Protein AF-A0A9W9U8W1-F1 (afdb_monomer_lite)

Foldseek 3Di:
DDDDDDDDDDPDPPPPPPDPPPPPDPPPDVVVVDDVADDPVVLVVVCVVQVQPDDDQPDQDPVNVVVCVVPVCVCVVSCVVPGGDDDPDDDPSGVVNSVVSVVVVVVVD

Radius of gyration: 30.74 Å; chains: 1; bounding box: 38×70×95 Å

Sequence (109 aa):
MADNPTTLTPMAPSVVLGLPHVQGKWPRDPEELAVNAIDSGVFINELASIDLLPKRLKSLTDEDKTSFGQNPENLHWKAHEQGPSPIPEGTYRGTKLALTKAYDLIEQR

Structure (mmCIF, N/CA/C/O backbone):
data_AF-A0A9W9U8W1-F1
#
_entry.id   AF-A0A9W9U8W1-F1
#
loop_
_atom_site.group_PDB
_atom_site.id
_atom_site.type_symbol
_atom_site.label_atom_id
_atom_site.label_alt_id
_atom_site.label_comp_id
_atom_site.label_asym_id
_atom_site.label_entity_id
_atom_site.label_seq_id
_atom_site.pdbx_PDB_ins_code
_atom_site.Cartn_x
_atom_site.Cartn_y
_atom_site.Cartn_z
_atom_site.occupancy
_atom_site.B_iso_or_equiv
_atom_site.auth_seq_id
_atom_site.auth_comp_id
_atom_site.auth_asym_id
_atom_site.auth_atom_id
_atom_site.pdbx_PDB_model_num
ATOM 1 N N . MET A 1 1 ? -1.093 -55.856 -72.160 1.00 36.38 1 MET A N 1
ATOM 2 C CA . MET A 1 1 ? -0.123 -56.538 -71.279 1.00 36.38 1 MET A CA 1
ATOM 3 C C . MET A 1 1 ? 0.632 -55.427 -70.568 1.00 36.38 1 MET A C 1
ATOM 5 O O . MET A 1 1 ? 1.283 -54.663 -71.259 1.00 36.38 1 MET A O 1
ATOM 9 N N . ALA A 1 2 ? 0.182 -55.067 -69.363 1.00 37.91 2 ALA A N 1
ATOM 10 C CA . ALA A 1 2 ? 0.755 -55.497 -68.069 1.00 37.91 2 ALA A CA 1
ATOM 11 C C . ALA A 1 2 ? 1.835 -54.481 -67.631 1.00 37.91 2 ALA A C 1
ATOM 13 O O . ALA A 1 2 ? 2.667 -54.133 -68.455 1.00 37.91 2 ALA A O 1
ATOM 14 N N . ASP A 1 3 ? 1.914 -53.902 -66.433 1.00 38.06 3 ASP A N 1
ATOM 15 C CA . ASP A 1 3 ? 1.116 -53.885 -65.203 1.00 38.06 3 ASP A CA 1
ATOM 16 C C . ASP A 1 3 ? 1.469 -52.573 -64.461 1.00 38.06 3 ASP A C 1
ATOM 18 O O . ASP A 1 3 ? 2.585 -52.068 -64.586 1.00 38.06 3 ASP A O 1
ATOM 22 N N . ASN A 1 4 ? 0.532 -52.014 -63.690 1.00 46.75 4 ASN A N 1
ATOM 23 C CA . ASN A 1 4 ? 0.773 -50.889 -62.772 1.00 46.75 4 ASN A CA 1
ATOM 24 C C . ASN A 1 4 ? 1.595 -51.345 -61.552 1.00 46.75 4 ASN A C 1
ATOM 26 O O . ASN A 1 4 ? 1.166 -52.286 -60.882 1.00 46.75 4 ASN A O 1
ATOM 30 N N . PRO A 1 5 ? 2.636 -50.608 -61.124 1.00 52.88 5 PRO A N 1
ATOM 31 C CA . PRO A 1 5 ? 3.084 -50.665 -59.742 1.00 52.88 5 PRO A CA 1
ATOM 32 C C . PRO A 1 5 ? 2.518 -49.480 -58.950 1.00 52.88 5 PRO A C 1
ATOM 34 O O . PRO A 1 5 ? 3.007 -48.350 -59.009 1.00 52.88 5 PRO A O 1
ATOM 37 N N . THR A 1 6 ? 1.480 -49.777 -58.166 1.00 46.25 6 THR A N 1
ATOM 38 C CA . THR A 1 6 ? 1.024 -48.981 -57.023 1.00 46.25 6 THR A CA 1
ATOM 39 C C . THR A 1 6 ? 2.217 -48.671 -56.123 1.00 46.25 6 THR A C 1
ATOM 41 O O . THR A 1 6 ? 2.687 -49.532 -55.381 1.00 46.25 6 THR A O 1
ATOM 44 N N . THR A 1 7 ? 2.724 -47.441 -56.182 1.00 42.62 7 THR A N 1
ATOM 45 C CA . THR A 1 7 ? 3.729 -46.986 -55.221 1.00 42.62 7 THR A CA 1
ATOM 46 C C . THR A 1 7 ? 2.989 -46.565 -53.960 1.00 42.62 7 THR A C 1
ATOM 48 O O . THR A 1 7 ? 2.314 -45.537 -53.928 1.00 42.62 7 THR A O 1
ATOM 51 N N . LEU A 1 8 ? 3.067 -47.424 -52.945 1.00 43.59 8 LEU A N 1
ATOM 52 C CA . LEU A 1 8 ? 2.554 -47.188 -51.602 1.00 43.59 8 LEU A CA 1
ATOM 53 C C . LEU A 1 8 ? 3.119 -45.869 -51.073 1.00 43.59 8 LEU A C 1
ATOM 55 O O . LEU A 1 8 ? 4.329 -45.714 -50.927 1.00 43.59 8 LEU A O 1
ATOM 59 N N . THR A 1 9 ? 2.233 -44.918 -50.801 1.00 45.44 9 THR A N 1
ATOM 60 C CA . THR A 1 9 ? 2.557 -43.654 -50.147 1.00 45.44 9 THR A CA 1
ATOM 61 C C . THR A 1 9 ? 3.009 -43.949 -48.715 1.00 45.44 9 THR A C 1
ATOM 63 O O . THR A 1 9 ? 2.205 -44.457 -47.930 1.00 45.44 9 THR A O 1
ATOM 66 N N . PRO A 1 10 ? 4.247 -43.624 -48.310 1.00 43.22 10 PRO A N 1
ATOM 67 C CA . PRO A 1 10 ? 4.559 -43.529 -46.897 1.00 43.22 10 PRO A CA 1
ATOM 68 C C . PRO A 1 10 ? 3.887 -42.245 -46.407 1.00 43.22 10 PRO A C 1
ATOM 70 O O . PRO A 1 10 ? 4.294 -41.146 -46.784 1.00 43.22 10 PRO A O 1
ATOM 73 N N . MET A 1 11 ? 2.826 -42.370 -45.608 1.00 39.41 11 MET A N 1
ATOM 74 C CA . MET A 1 11 ? 2.309 -41.237 -44.845 1.00 39.41 11 MET A CA 1
ATOM 75 C C . MET A 1 11 ? 3.399 -40.818 -43.858 1.00 39.41 11 MET A C 1
ATOM 77 O O . MET A 1 11 ? 3.547 -41.411 -42.791 1.00 39.41 11 MET A O 1
ATOM 81 N N . ALA A 1 12 ? 4.208 -39.832 -44.242 1.00 48.59 12 ALA A N 1
ATOM 82 C CA . ALA A 1 12 ? 5.067 -39.146 -43.297 1.00 48.59 12 ALA A CA 1
ATOM 83 C C . ALA A 1 12 ? 4.155 -38.487 -42.249 1.00 48.59 12 ALA A C 1
ATOM 85 O O . ALA A 1 12 ? 3.170 -37.847 -42.633 1.00 48.59 12 ALA A O 1
ATOM 86 N N . PRO A 1 13 ? 4.426 -38.650 -40.942 1.00 44.72 13 PRO A N 1
ATOM 87 C CA . PRO A 1 13 ? 3.674 -37.936 -39.924 1.00 44.72 13 PRO A CA 1
ATOM 88 C C . PRO A 1 13 ? 3.799 -36.443 -40.214 1.00 44.72 13 PRO A C 1
ATOM 90 O O . PRO A 1 13 ? 4.906 -35.952 -40.438 1.00 44.72 13 PRO A O 1
ATOM 93 N N . SER A 1 14 ? 2.666 -35.744 -40.251 1.00 43.84 14 SER A N 1
ATOM 94 C CA . SER A 1 14 ? 2.589 -34.295 -40.407 1.00 43.84 14 SER A CA 1
ATOM 95 C C . SER A 1 14 ? 3.465 -33.616 -39.356 1.00 43.84 14 SER A C 1
ATOM 97 O O . SER A 1 14 ? 3.028 -33.349 -38.238 1.00 43.84 14 SER A O 1
ATOM 99 N N . VAL A 1 15 ? 4.718 -33.336 -39.708 1.00 45.56 15 VAL A N 1
ATOM 100 C CA . VAL A 1 15 ? 5.549 -32.400 -38.970 1.00 45.56 15 VAL A CA 1
ATOM 101 C C . VAL A 1 15 ? 4.926 -31.048 -39.256 1.00 45.56 15 VAL A C 1
ATOM 103 O O . VAL A 1 15 ? 5.068 -30.498 -40.347 1.00 45.56 15 VAL A O 1
ATOM 106 N N . VAL A 1 16 ? 4.173 -30.538 -38.284 1.00 49.50 16 VAL A N 1
ATOM 107 C CA . VAL A 1 16 ? 3.848 -29.118 -38.234 1.00 49.50 16 VAL A CA 1
ATOM 108 C C . VAL A 1 16 ? 5.198 -28.411 -38.257 1.00 49.50 16 VAL A C 1
ATOM 110 O O . VAL A 1 16 ? 5.950 -28.483 -37.286 1.00 49.50 16 VAL A O 1
ATOM 113 N N . LEU A 1 17 ? 5.545 -27.811 -39.399 1.00 44.28 17 LEU A N 1
ATOM 114 C CA . LEU A 1 17 ? 6.668 -26.891 -39.512 1.00 44.28 17 LEU A CA 1
ATOM 115 C C . LEU A 1 17 ? 6.355 -25.743 -38.557 1.00 44.28 17 LEU A C 1
ATOM 117 O O . LEU A 1 17 ? 5.626 -24.812 -38.898 1.00 44.28 17 LEU A O 1
ATOM 121 N N . GLY A 1 18 ? 6.835 -25.871 -37.319 1.00 44.22 18 GLY A N 1
ATOM 122 C CA . GLY A 1 18 ? 6.821 -24.787 -36.361 1.00 44.22 18 GLY A CA 1
ATOM 123 C C . GLY A 1 18 ? 7.447 -23.580 -37.040 1.00 44.22 18 GLY A C 1
ATOM 124 O O . GLY A 1 18 ? 8.486 -23.710 -37.695 1.00 44.22 18 GLY A O 1
ATOM 125 N N . LEU A 1 19 ? 6.790 -22.423 -36.910 1.00 51.03 19 LEU A N 1
ATOM 126 C CA . LEU A 1 19 ? 7.406 -21.131 -37.193 1.00 51.03 19 LEU A CA 1
ATOM 127 C C . LEU A 1 19 ? 8.863 -21.181 -36.719 1.00 51.03 19 LEU A C 1
ATOM 129 O O . LEU A 1 19 ? 9.090 -21.706 -35.620 1.00 51.03 19 LEU A O 1
ATOM 133 N N . PRO A 1 20 ? 9.837 -20.658 -37.489 1.00 49.28 20 PRO A N 1
ATOM 134 C CA . PRO A 1 20 ? 11.201 -20.574 -36.999 1.00 49.28 20 PRO A CA 1
ATOM 135 C C . PRO A 1 20 ? 11.134 -19.917 -35.627 1.00 49.28 20 PRO A C 1
ATOM 137 O O . PRO A 1 20 ? 10.639 -18.798 -35.484 1.00 49.28 20 PRO A O 1
ATOM 140 N N . HIS A 1 21 ? 11.540 -20.675 -34.610 1.00 56.50 21 HIS A N 1
ATOM 141 C CA . HIS A 1 21 ? 11.623 -20.196 -33.249 1.00 56.50 21 HIS A CA 1
ATOM 142 C C . HIS A 1 21 ? 12.775 -19.197 -33.264 1.00 56.50 21 HIS A C 1
ATOM 144 O O . HIS A 1 21 ? 13.929 -19.542 -33.017 1.00 56.50 21 HIS A O 1
ATOM 150 N N . VAL A 1 22 ? 12.477 -17.962 -33.668 1.00 59.12 22 VAL A N 1
ATOM 151 C CA . VAL A 1 22 ? 13.346 -16.827 -33.421 1.00 59.12 22 VAL A CA 1
ATOM 152 C C . VAL A 1 22 ? 13.330 -16.715 -31.908 1.00 59.12 22 VAL A C 1
ATOM 154 O O . VAL A 1 22 ? 12.441 -16.090 -31.333 1.00 59.12 22 VAL A O 1
ATOM 157 N N . GLN A 1 23 ? 14.255 -17.412 -31.245 1.00 58.38 23 GLN A N 1
ATOM 158 C CA . GLN A 1 23 ? 14.607 -17.098 -29.875 1.00 58.38 23 GLN A CA 1
ATOM 159 C C . GLN A 1 23 ? 15.100 -15.660 -29.929 1.00 58.38 23 GLN A C 1
ATOM 161 O O . GLN A 1 23 ? 16.251 -15.392 -30.276 1.00 58.38 23 GLN A O 1
ATOM 166 N N . GLY A 1 24 ? 14.178 -14.725 -29.692 1.00 62.81 24 GLY A N 1
ATOM 167 C CA . GLY A 1 24 ? 14.517 -13.335 -29.485 1.00 62.81 24 GLY A CA 1
ATOM 168 C C . GLY A 1 24 ? 15.625 -13.313 -28.448 1.00 62.81 24 GLY A C 1
ATOM 169 O O . GLY A 1 24 ? 15.535 -13.969 -27.408 1.00 62.81 24 GLY A O 1
ATOM 170 N N . LYS A 1 25 ? 16.723 -12.638 -28.773 1.00 70.38 25 LYS A N 1
ATOM 171 C CA . LYS A 1 25 ? 17.806 -12.438 -27.822 1.00 70.38 25 LYS A CA 1
ATOM 172 C C . LYS A 1 25 ? 17.190 -11.749 -26.607 1.00 70.38 25 LYS A C 1
ATOM 174 O O . LYS 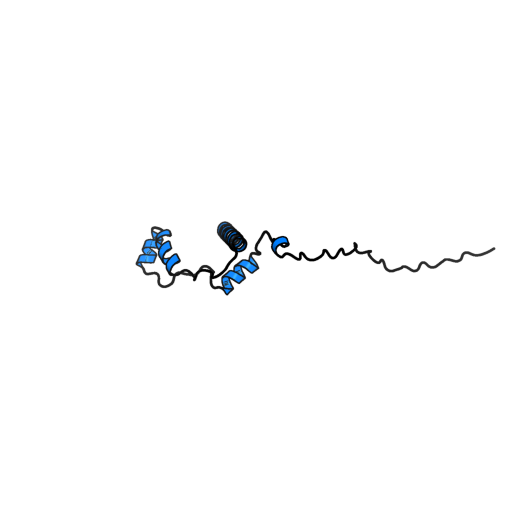A 1 25 ? 16.615 -10.676 -26.766 1.00 70.38 25 LYS A O 1
ATOM 179 N N . TRP A 1 26 ? 17.275 -12.379 -25.436 1.00 70.94 26 TRP A N 1
ATOM 180 C CA . TRP A 1 26 ? 16.806 -11.766 -24.197 1.00 70.94 26 TRP A CA 1
ATOM 181 C C . TRP A 1 26 ? 17.392 -10.353 -24.083 1.00 70.94 26 TRP A C 1
ATOM 183 O O . TRP A 1 26 ? 18.600 -10.201 -24.334 1.00 70.94 26 TRP A O 1
ATOM 193 N N . PRO A 1 27 ? 16.569 -9.338 -23.758 1.00 71.06 27 PRO A N 1
ATOM 194 C CA . PRO A 1 27 ? 17.067 -7.993 -23.524 1.00 71.06 27 PRO A CA 1
ATOM 195 C C . PRO A 1 27 ? 18.207 -8.064 -22.515 1.00 71.06 27 PRO A C 1
ATOM 197 O O . PRO A 1 27 ? 18.104 -8.731 -21.484 1.00 71.06 27 PRO A O 1
ATOM 200 N N . ARG A 1 28 ? 19.344 -7.468 -22.874 1.00 75.88 28 ARG A N 1
ATOM 201 C CA . ARG A 1 28 ? 20.527 -7.459 -22.002 1.00 75.88 28 ARG A CA 1
ATOM 202 C C . ARG A 1 28 ? 20.460 -6.327 -20.990 1.00 75.88 28 ARG A C 1
ATOM 204 O O . ARG A 1 28 ? 21.161 -6.390 -19.985 1.00 75.88 28 ARG A O 1
ATOM 211 N N . ASP A 1 29 ? 19.636 -5.327 -21.279 1.00 72.25 29 ASP A N 1
ATOM 212 C CA . ASP A 1 29 ? 19.321 -4.241 -20.377 1.00 72.25 29 ASP A CA 1
ATOM 213 C C . ASP A 1 29 ? 17.967 -4.529 -19.699 1.00 72.25 29 ASP A C 1
ATOM 215 O O . ASP A 1 29 ? 16.948 -4.649 -20.385 1.00 72.25 29 ASP A O 1
ATOM 219 N N . PRO A 1 30 ? 17.920 -4.685 -18.366 1.00 63.94 30 PRO A N 1
ATOM 220 C CA . PRO A 1 30 ? 16.664 -4.860 -17.644 1.00 63.94 30 PRO A CA 1
ATOM 221 C C . PRO A 1 30 ? 15.714 -3.656 -17.774 1.00 63.94 30 PRO A C 1
ATOM 223 O O . PRO A 1 30 ? 14.507 -3.836 -17.612 1.00 63.94 30 PRO A O 1
ATOM 226 N N . GLU A 1 31 ? 16.199 -2.461 -18.125 1.00 64.12 31 GLU A N 1
ATOM 227 C CA . GLU A 1 31 ? 15.337 -1.302 -18.408 1.00 64.12 31 GLU A CA 1
ATOM 228 C C . GLU A 1 31 ? 14.557 -1.465 -19.727 1.00 64.12 31 GLU A C 1
ATOM 230 O O . GLU A 1 31 ? 13.454 -0.936 -19.872 1.00 64.12 31 GLU A O 1
ATOM 235 N N . GLU A 1 32 ? 15.058 -2.270 -20.673 1.00 64.38 32 GLU A N 1
ATOM 236 C CA . GLU A 1 32 ? 14.343 -2.617 -21.913 1.00 64.38 32 GLU A CA 1
ATOM 237 C C . GLU A 1 32 ? 13.191 -3.609 -21.667 1.00 64.38 32 GLU A C 1
ATOM 239 O O . GLU A 1 32 ? 12.291 -3.739 -22.498 1.00 64.38 32 GLU A O 1
ATOM 244 N N . LEU A 1 33 ? 13.173 -4.282 -20.509 1.00 64.31 33 LEU A N 1
ATOM 245 C CA . LEU A 1 33 ? 12.083 -5.162 -20.070 1.00 64.31 33 LEU A CA 1
ATOM 246 C C . LEU A 1 33 ? 10.926 -4.399 -19.404 1.00 64.31 33 LEU A C 1
ATOM 248 O O . LEU A 1 33 ? 10.086 -5.032 -18.765 1.00 64.31 33 LEU A O 1
ATOM 252 N N . ALA A 1 34 ? 10.874 -3.066 -19.526 1.00 60.69 34 ALA A N 1
ATOM 253 C CA . ALA A 1 34 ? 9.951 -2.175 -18.825 1.00 60.69 34 ALA A CA 1
ATOM 254 C C . ALA A 1 34 ? 8.498 -2.688 -18.778 1.00 60.69 34 ALA A C 1
ATOM 256 O O . ALA A 1 34 ? 7.671 -2.418 -19.649 1.00 60.69 34 ALA A O 1
ATOM 257 N N . VAL A 1 35 ? 8.156 -3.384 -17.691 1.00 64.31 35 VAL A N 1
ATOM 258 C CA . VAL A 1 35 ? 6.783 -3.805 -17.416 1.00 64.31 35 VAL A CA 1
ATOM 259 C C . VAL A 1 35 ? 6.016 -2.563 -16.975 1.00 64.31 35 VAL A C 1
ATOM 261 O O . VAL A 1 35 ? 6.368 -1.932 -15.976 1.00 64.31 35 VAL A O 1
ATOM 264 N N . ASN A 1 36 ? 5.010 -2.158 -17.749 1.00 74.31 36 ASN A N 1
ATOM 265 C CA . ASN A 1 36 ? 4.231 -0.936 -17.499 1.00 74.31 36 ASN A CA 1
ATOM 266 C C . ASN A 1 36 ? 3.181 -1.089 -16.388 1.00 74.31 36 ASN A C 1
ATOM 268 O O . ASN A 1 36 ? 2.492 -0.127 -16.063 1.00 74.31 36 ASN A O 1
ATOM 272 N N . ALA A 1 37 ? 3.051 -2.282 -15.815 1.00 80.00 37 ALA A N 1
ATOM 273 C CA . ALA A 1 37 ? 2.072 -2.590 -14.789 1.00 80.00 37 ALA A CA 1
ATOM 274 C C . ALA A 1 37 ? 2.680 -3.495 -13.717 1.00 80.00 37 ALA A C 1
ATOM 276 O O . ALA A 1 37 ? 3.524 -4.341 -14.006 1.00 80.00 37 ALA A O 1
ATOM 277 N N . ILE A 1 38 ? 2.216 -3.332 -12.482 1.00 88.38 38 ILE A N 1
ATOM 278 C CA . ILE A 1 38 ? 2.507 -4.260 -11.390 1.00 88.38 38 ILE A CA 1
ATOM 279 C C . ILE A 1 38 ? 1.324 -5.223 -11.284 1.00 88.38 38 ILE A C 1
ATOM 281 O O . ILE A 1 38 ? 0.162 -4.795 -11.254 1.00 88.38 38 ILE A O 1
ATOM 285 N N . ASP A 1 39 ? 1.614 -6.521 -11.234 1.00 91.31 39 ASP A N 1
ATOM 286 C CA . ASP A 1 39 ? 0.604 -7.533 -10.939 1.00 91.31 39 ASP A CA 1
ATOM 287 C C . ASP A 1 39 ? -0.004 -7.293 -9.546 1.00 91.31 39 ASP A C 1
ATOM 289 O O . ASP A 1 39 ? 0.714 -7.038 -8.580 1.00 91.31 39 ASP A O 1
ATOM 293 N N . SER A 1 40 ? -1.334 -7.352 -9.430 1.00 92.69 40 SER A N 1
ATOM 294 C CA . SER A 1 40 ? -2.013 -7.065 -8.156 1.00 92.69 40 SER A CA 1
ATOM 295 C C . SER A 1 40 ? -1.667 -8.080 -7.068 1.00 92.69 40 SER A C 1
ATOM 297 O O . SER A 1 40 ? -1.518 -7.695 -5.911 1.00 92.69 40 SER A O 1
ATOM 299 N N . GLY A 1 41 ? -1.549 -9.362 -7.425 1.00 93.69 41 GLY A N 1
ATOM 300 C CA . GLY A 1 41 ? -1.246 -10.429 -6.477 1.00 93.69 41 GLY A CA 1
ATOM 301 C C . GLY A 1 41 ? 0.165 -10.286 -5.922 1.00 93.69 41 GLY A C 1
ATOM 302 O O . GLY A 1 41 ? 0.345 -10.300 -4.705 1.00 93.69 41 GLY A O 1
ATOM 303 N N . VAL A 1 42 ? 1.145 -10.059 -6.801 1.00 94.44 42 VAL A N 1
ATOM 304 C CA . VAL A 1 42 ? 2.536 -9.787 -6.403 1.00 94.44 42 VAL A CA 1
ATOM 305 C C . VAL A 1 42 ? 2.618 -8.526 -5.544 1.00 94.44 42 VAL A C 1
ATOM 307 O O . VAL A 1 42 ? 3.256 -8.551 -4.497 1.00 94.44 42 VAL A O 1
ATOM 310 N N . PHE A 1 43 ? 1.931 -7.449 -5.939 1.00 94.69 43 PHE A N 1
ATOM 311 C CA . PHE A 1 43 ? 1.931 -6.191 -5.192 1.00 94.69 43 PHE A CA 1
ATOM 312 C C . PHE A 1 43 ? 1.402 -6.355 -3.764 1.00 94.69 43 PHE A C 1
ATOM 314 O O . PHE A 1 43 ? 2.057 -5.945 -2.810 1.00 94.69 43 PHE A O 1
ATOM 321 N N . ILE A 1 44 ? 0.235 -6.986 -3.602 1.00 94.75 44 ILE A N 1
ATOM 322 C CA . ILE A 1 44 ? -0.377 -7.201 -2.284 1.00 94.75 44 ILE A CA 1
ATOM 323 C C . ILE A 1 44 ? 0.480 -8.141 -1.435 1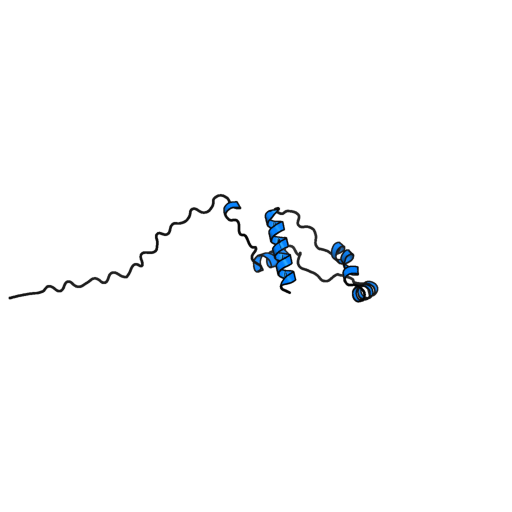.00 94.75 44 ILE A C 1
ATOM 325 O O . ILE A 1 44 ? 0.643 -7.900 -0.240 1.00 94.75 44 ILE A O 1
ATOM 329 N N . ASN A 1 45 ? 1.037 -9.194 -2.038 1.00 96.62 45 ASN A N 1
ATOM 330 C CA . ASN A 1 45 ? 1.900 -10.135 -1.331 1.00 96.62 45 ASN A CA 1
ATOM 331 C C . ASN A 1 45 ? 3.186 -9.465 -0.833 1.00 96.62 45 ASN A C 1
ATOM 333 O O . ASN A 1 45 ? 3.605 -9.722 0.293 1.00 96.62 45 ASN A O 1
ATOM 337 N N . GLU A 1 46 ? 3.775 -8.576 -1.632 1.00 94.69 46 GLU A N 1
ATOM 338 C CA . GLU A 1 46 ? 4.949 -7.814 -1.214 1.00 94.69 46 GLU A CA 1
ATOM 339 C C . GLU A 1 46 ? 4.604 -6.842 -0.084 1.00 94.69 46 GLU A C 1
ATOM 341 O O . GLU A 1 46 ? 5.266 -6.851 0.942 1.00 94.69 46 GLU A O 1
ATOM 346 N N . LEU A 1 47 ? 3.504 -6.084 -0.184 1.00 93.81 47 LEU A N 1
ATOM 347 C CA . LEU A 1 47 ? 3.058 -5.227 0.924 1.00 93.81 47 LEU A CA 1
ATOM 348 C C . LEU A 1 47 ? 2.784 -6.019 2.213 1.00 93.81 47 LEU A C 1
ATOM 350 O O . LEU A 1 47 ? 3.003 -5.504 3.309 1.00 93.81 47 LEU A O 1
ATOM 354 N N . ALA A 1 48 ? 2.303 -7.260 2.097 1.00 92.69 48 ALA A N 1
ATOM 355 C CA . ALA A 1 48 ? 2.099 -8.147 3.236 1.00 92.69 48 ALA A CA 1
ATOM 356 C C . ALA A 1 48 ? 3.426 -8.614 3.852 1.00 92.69 48 ALA A C 1
ATOM 358 O O . ALA A 1 48 ? 3.536 -8.655 5.077 1.00 92.69 48 ALA A O 1
ATOM 359 N N . SER A 1 49 ? 4.424 -8.946 3.025 1.00 93.50 49 SER A N 1
ATOM 360 C CA . SER A 1 49 ? 5.730 -9.438 3.484 1.00 93.50 49 SER A CA 1
ATOM 361 C C . SER A 1 49 ? 6.489 -8.386 4.302 1.00 93.50 49 SER A C 1
ATOM 363 O O . SER A 1 49 ? 7.172 -8.737 5.264 1.00 93.50 49 SER A O 1
ATOM 365 N N . ILE A 1 50 ? 6.297 -7.104 3.974 1.00 90.44 50 ILE A N 1
ATOM 366 C CA . ILE A 1 50 ? 6.884 -5.951 4.677 1.00 90.44 50 ILE A CA 1
ATOM 367 C C . ILE A 1 50 ? 5.911 -5.245 5.631 1.00 90.44 50 ILE A C 1
ATOM 369 O O . ILE A 1 50 ? 6.188 -4.142 6.098 1.00 90.44 50 ILE A O 1
ATOM 373 N N . ASP A 1 51 ? 4.781 -5.881 5.951 1.00 88.69 51 ASP A N 1
ATOM 374 C CA . ASP A 1 51 ? 3.853 -5.445 7.001 1.00 88.69 51 ASP A CA 1
ATOM 375 C C . ASP A 1 51 ? 3.246 -4.031 6.783 1.00 88.69 51 ASP A C 1
ATOM 377 O O . ASP A 1 51 ? 2.901 -3.317 7.735 1.00 88.69 51 ASP A O 1
ATOM 381 N N . LEU A 1 52 ? 3.084 -3.648 5.505 1.00 91.12 52 LEU A N 1
ATOM 382 C CA . LEU A 1 52 ? 2.551 -2.362 5.019 1.00 91.12 52 LEU A CA 1
ATOM 383 C C . LEU A 1 52 ? 1.048 -2.370 4.708 1.00 91.12 52 LEU A C 1
ATOM 385 O O . LEU A 1 52 ? 0.492 -1.340 4.321 1.00 91.12 52 LEU A O 1
ATOM 389 N N . LEU A 1 53 ? 0.370 -3.510 4.839 1.00 89.69 53 LEU A N 1
ATOM 390 C CA . LEU A 1 53 ? -1.076 -3.558 4.625 1.00 89.69 53 LEU A CA 1
ATOM 391 C C . LEU A 1 53 ? -1.827 -2.707 5.666 1.00 89.69 53 LEU A C 1
ATOM 393 O O . LEU A 1 53 ? -1.371 -2.600 6.808 1.00 89.69 53 LEU A O 1
ATOM 397 N N . PRO A 1 54 ? -2.999 -2.135 5.320 1.00 85.62 54 PRO A N 1
ATOM 398 C CA . PRO A 1 54 ? -3.806 -1.375 6.267 1.00 85.62 54 PRO A CA 1
ATOM 399 C C . PRO A 1 54 ? -4.130 -2.186 7.525 1.00 85.62 54 PRO A C 1
ATOM 401 O O . PRO A 1 54 ? -4.644 -3.305 7.455 1.00 85.62 54 PRO A O 1
ATOM 404 N N . LYS A 1 55 ? -3.868 -1.595 8.691 1.00 84.50 55 LYS A N 1
ATOM 405 C CA . LYS A 1 55 ? -4.140 -2.197 10.000 1.00 84.50 55 LYS A CA 1
ATOM 406 C C . LYS A 1 55 ? -5.168 -1.392 10.766 1.00 84.50 55 LYS A C 1
ATOM 408 O O . LYS A 1 55 ? -5.385 -0.209 10.522 1.00 84.50 55 LYS A O 1
ATOM 413 N N . ARG A 1 56 ? -5.782 -2.047 11.749 1.00 84.00 56 ARG A N 1
ATOM 414 C CA . ARG A 1 56 ? -6.607 -1.355 12.737 1.00 84.00 56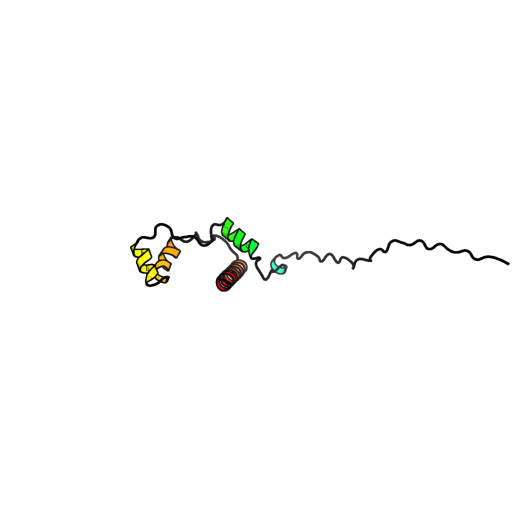 ARG A CA 1
ATOM 415 C C . ARG A 1 56 ? -5.713 -0.514 13.644 1.00 84.00 56 ARG A C 1
ATOM 417 O O . ARG A 1 56 ? -4.693 -1.010 14.122 1.00 84.00 56 ARG A O 1
ATOM 424 N N . LEU A 1 57 ? -6.143 0.717 13.911 1.00 84.88 57 LEU A N 1
ATOM 425 C CA . LEU A 1 57 ? -5.528 1.561 14.930 1.00 84.88 57 LEU A CA 1
ATOM 426 C C . LEU A 1 57 ? -5.613 0.854 16.284 1.00 84.88 57 LEU A C 1
ATOM 428 O O . LEU A 1 57 ? -6.660 0.324 16.669 1.00 84.88 57 LEU A O 1
ATOM 432 N N . LYS A 1 58 ? -4.487 0.820 16.988 1.00 83.38 58 LYS A N 1
ATOM 433 C CA . LYS A 1 58 ? -4.383 0.267 18.333 1.00 83.38 58 LYS A CA 1
ATOM 434 C C . LYS A 1 58 ? -4.830 1.327 19.337 1.00 83.38 58 LYS A C 1
ATOM 436 O O . LYS A 1 58 ? -4.550 2.513 19.172 1.00 83.38 58 LYS A O 1
ATOM 441 N N . SER A 1 59 ? -5.484 0.869 20.402 1.00 79.50 59 SER A N 1
ATOM 442 C CA . SER A 1 59 ? -5.737 1.669 21.608 1.00 79.50 59 SER A CA 1
ATOM 443 C C . SER A 1 59 ? -6.493 2.987 21.369 1.00 79.50 59 SER A C 1
ATOM 445 O O . SER A 1 59 ? -6.106 4.020 21.908 1.00 79.50 59 SER A O 1
ATOM 447 N N . LEU A 1 60 ? -7.576 2.959 20.581 1.00 86.12 60 LEU A N 1
ATOM 448 C CA . LEU A 1 60 ? -8.477 4.111 20.448 1.00 86.12 60 LEU A CA 1
ATOM 449 C C . LEU A 1 60 ? -9.211 4.373 21.768 1.00 86.12 60 LEU A C 1
ATOM 451 O O . LEU A 1 60 ? -9.901 3.484 22.283 1.00 86.12 60 LEU A O 1
ATOM 455 N N . THR A 1 61 ? -9.089 5.593 22.288 1.00 89.44 61 THR A N 1
ATOM 456 C CA . THR A 1 61 ? -9.839 6.037 23.469 1.00 89.44 61 THR A CA 1
ATOM 457 C C . THR A 1 61 ? -11.316 6.249 23.119 1.00 89.44 61 THR A C 1
ATOM 459 O O . THR A 1 61 ? -11.704 6.298 21.949 1.00 89.44 61 THR A O 1
ATOM 462 N N . ASP A 1 62 ? -12.181 6.379 24.123 1.00 91.81 62 ASP A N 1
ATOM 463 C CA . ASP A 1 62 ? -13.593 6.698 23.866 1.00 91.81 62 ASP A CA 1
ATOM 464 C C . ASP A 1 62 ? -13.770 8.114 23.289 1.00 91.81 62 ASP A C 1
ATOM 466 O O . ASP A 1 62 ? -14.682 8.361 22.496 1.00 91.81 62 ASP A O 1
ATOM 470 N N . GLU A 1 63 ? -12.837 9.017 23.591 1.00 89.75 63 GLU A N 1
ATOM 471 C CA . GLU A 1 63 ? -12.740 10.336 22.965 1.00 89.75 63 GLU A CA 1
ATOM 472 C C . GLU A 1 63 ? -12.357 10.240 21.480 1.00 89.75 63 GLU A C 1
ATOM 474 O O . GLU A 1 63 ? -12.965 10.917 20.650 1.00 89.75 63 GLU A O 1
ATOM 479 N N . ASP A 1 64 ? -11.437 9.339 21.112 1.00 89.38 64 ASP A N 1
ATOM 480 C CA . ASP A 1 64 ? -11.068 9.096 19.710 1.00 89.38 64 ASP A CA 1
ATOM 481 C C . ASP A 1 64 ? -12.259 8.586 18.895 1.00 89.38 64 ASP A C 1
ATOM 483 O O . ASP A 1 64 ? -12.506 9.048 17.781 1.00 89.38 64 ASP A O 1
ATOM 487 N N . LYS A 1 65 ? -13.032 7.649 19.458 1.00 88.56 65 LYS A N 1
ATOM 488 C CA . LYS A 1 65 ? -14.240 7.110 18.810 1.00 88.56 65 LYS A CA 1
ATOM 489 C C . LYS A 1 65 ? -15.307 8.189 18.633 1.00 88.56 65 LYS A C 1
ATOM 491 O O . LYS A 1 65 ? -15.953 8.244 17.588 1.00 88.56 65 LYS A O 1
ATOM 496 N N . THR A 1 66 ? -15.474 9.048 19.639 1.00 90.75 66 THR A N 1
ATOM 497 C CA . THR A 1 66 ? -16.415 10.176 19.588 1.00 90.75 66 THR A CA 1
ATOM 498 C C . THR A 1 66 ? -15.993 11.185 18.520 1.00 90.75 66 THR A C 1
ATOM 500 O O . THR A 1 66 ? -16.809 11.583 17.690 1.00 90.75 66 THR A O 1
ATOM 503 N N . SER A 1 67 ? -14.705 11.532 18.481 1.00 87.06 67 SER A N 1
ATOM 504 C CA . SER A 1 67 ? -14.128 12.460 17.503 1.00 87.06 67 SER A CA 1
ATOM 505 C C . SER A 1 67 ? -14.216 11.920 16.076 1.00 87.06 67 SER A C 1
ATOM 507 O O . SER A 1 67 ? -14.530 12.676 15.157 1.00 87.06 67 SER A O 1
ATOM 509 N N . PHE A 1 68 ? -13.998 10.616 15.884 1.00 87.81 68 PHE A N 1
ATOM 510 C CA . PHE A 1 68 ? -14.158 9.944 14.592 1.00 87.81 68 PHE A CA 1
ATOM 511 C C . PHE A 1 68 ? -15.603 9.987 14.086 1.00 87.81 68 PHE A C 1
ATOM 513 O O . PHE A 1 68 ? -15.833 10.222 12.903 1.00 87.81 68 PHE A O 1
ATOM 520 N N . GLY A 1 69 ? -16.583 9.806 14.980 1.00 88.25 69 GLY A N 1
ATOM 521 C CA . GLY A 1 69 ? -18.003 9.905 14.632 1.00 88.25 69 GLY A CA 1
ATOM 522 C C . GLY A 1 69 ? -18.431 11.302 14.169 1.00 88.25 69 GLY A C 1
ATOM 523 O O . GLY A 1 69 ? -19.406 11.422 13.432 1.00 88.25 69 GLY A O 1
ATOM 524 N N . GLN A 1 70 ? -17.708 12.350 14.576 1.00 91.94 70 GLN A N 1
ATOM 525 C CA . GLN A 1 70 ? -17.952 13.732 14.150 1.00 91.94 70 GLN A CA 1
ATOM 526 C C . GLN A 1 70 ? -17.231 14.074 12.844 1.00 91.94 70 GLN A C 1
ATOM 528 O O . GLN A 1 70 ? -17.818 14.696 11.961 1.00 91.94 70 GLN A O 1
ATOM 533 N N . ASN A 1 71 ? -15.960 13.683 12.730 1.00 88.06 71 ASN A N 1
ATOM 534 C CA . ASN A 1 71 ? -15.162 13.839 11.523 1.00 88.06 71 ASN A CA 1
ATOM 535 C C . ASN A 1 71 ? -14.103 12.720 11.445 1.00 88.06 71 ASN A C 1
ATOM 537 O O . ASN A 1 71 ? -13.184 12.697 12.270 1.00 88.06 71 ASN A O 1
ATOM 541 N N . PRO A 1 72 ? -14.181 11.820 10.450 1.00 84.62 72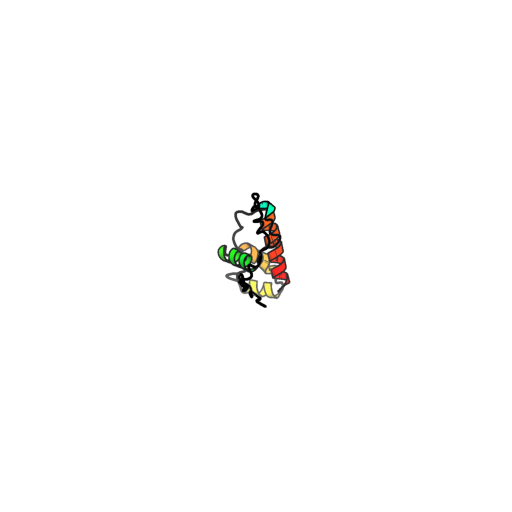 PRO A N 1
ATOM 542 C CA . PRO A 1 72 ? -13.212 10.741 10.267 1.00 84.62 72 PRO A CA 1
ATOM 543 C C . PRO A 1 72 ? -11.755 11.210 10.129 1.00 84.62 72 PRO A C 1
ATOM 545 O O . PRO A 1 72 ? -10.845 10.529 10.606 1.00 84.62 72 PRO A O 1
ATOM 548 N N . GLU A 1 73 ? -11.536 12.400 9.561 1.00 88.62 73 GLU A N 1
ATOM 549 C CA . GLU A 1 73 ? -10.208 13.002 9.366 1.00 88.62 73 GLU A CA 1
ATOM 550 C C . GLU A 1 73 ? -9.486 13.280 10.695 1.00 88.62 73 GLU A C 1
ATOM 552 O O . GLU A 1 73 ? -8.259 13.365 10.739 1.00 88.62 73 GLU A O 1
ATOM 557 N N . ASN A 1 74 ? -10.222 13.364 11.810 1.00 87.62 74 ASN A N 1
ATOM 558 C CA . ASN A 1 74 ? -9.652 13.606 13.138 1.00 87.62 74 ASN A CA 1
ATOM 559 C C . ASN A 1 74 ? -8.660 12.510 13.567 1.00 87.62 74 ASN A C 1
ATOM 561 O O . ASN A 1 74 ? -7.812 12.750 14.426 1.00 87.62 74 ASN A O 1
ATOM 565 N N . LEU A 1 75 ? -8.736 11.312 12.975 1.00 88.31 75 LEU A N 1
ATOM 566 C CA . LEU A 1 75 ? -7.804 10.220 13.264 1.00 88.31 75 LEU A CA 1
ATOM 567 C C . LEU A 1 75 ? -6.585 10.174 12.330 1.00 88.31 75 LEU A C 1
ATOM 569 O O . LEU A 1 75 ? -5.721 9.322 12.536 1.00 88.31 75 LEU A O 1
ATOM 573 N N . HIS A 1 76 ? -6.456 11.076 11.349 1.00 87.62 76 HIS A N 1
ATOM 574 C CA . HIS A 1 76 ? -5.346 11.052 10.384 1.00 87.62 76 HIS A CA 1
ATOM 575 C C . HIS A 1 76 ? -3.973 11.141 11.042 1.00 87.62 76 HIS A C 1
ATOM 577 O O . HIS A 1 76 ? -3.076 10.367 10.711 1.00 87.62 76 HIS A O 1
ATOM 583 N N . TRP A 1 77 ? -3.824 12.018 12.035 1.00 85.25 77 TRP A N 1
ATOM 584 C CA . TRP A 1 77 ? -2.578 12.122 12.791 1.00 85.25 77 TRP A CA 1
ATOM 585 C C . TRP A 1 77 ? -2.231 10.810 13.513 1.00 85.25 77 TRP A C 1
ATOM 587 O O . TRP A 1 77 ? -1.101 10.337 13.429 1.00 85.25 77 TRP A O 1
ATOM 597 N N . LYS A 1 78 ? -3.216 10.154 14.141 1.00 86.44 78 LYS A N 1
ATOM 598 C CA . LYS A 1 78 ? -3.003 8.865 14.820 1.00 86.44 78 LYS A CA 1
ATOM 599 C C . LYS A 1 78 ? -2.680 7.739 13.844 1.00 86.44 78 LYS A C 1
ATOM 601 O O . LYS A 1 78 ? -1.870 6.873 14.160 1.00 86.44 78 LYS A O 1
ATOM 606 N N . ALA A 1 79 ? -3.298 7.747 12.664 1.00 85.88 79 ALA A N 1
ATOM 607 C CA . ALA A 1 79 ? -2.982 6.802 11.601 1.00 85.88 79 ALA A CA 1
ATOM 608 C C . ALA A 1 79 ? -1.556 6.988 11.073 1.00 85.88 79 ALA A C 1
ATOM 610 O O . ALA A 1 79 ? -0.890 5.999 10.784 1.00 85.88 79 ALA A O 1
ATOM 611 N N . HIS A 1 80 ? -1.072 8.229 11.014 1.00 85.12 80 HIS A N 1
ATOM 612 C CA . HIS A 1 80 ? 0.314 8.526 10.676 1.00 85.12 80 HIS A CA 1
ATOM 613 C C . HIS A 1 80 ? 1.286 8.063 11.778 1.00 85.12 80 HIS A C 1
ATOM 615 O O . HIS A 1 80 ? 2.259 7.378 11.478 1.00 85.12 80 HIS A O 1
ATOM 621 N N . GLU A 1 81 ? 1.015 8.367 13.053 1.00 87.12 81 GLU A N 1
ATOM 622 C CA . GLU A 1 81 ? 1.868 7.953 14.184 1.00 87.12 81 GLU A CA 1
ATOM 623 C C . GLU A 1 81 ? 1.950 6.432 14.366 1.00 87.12 81 GLU A C 1
ATOM 625 O O . GLU A 1 81 ? 3.006 5.899 14.697 1.00 87.12 81 GLU A O 1
ATOM 630 N N . GLN A 1 82 ? 0.832 5.729 14.171 1.00 86.38 82 GLN A N 1
ATOM 631 C CA . GLN A 1 82 ? 0.761 4.268 14.278 1.00 86.38 82 GLN A CA 1
ATOM 632 C C . GLN A 1 82 ? 1.022 3.557 12.945 1.00 86.38 82 GLN A C 1
ATOM 634 O O . GLN A 1 82 ? 0.871 2.332 12.856 1.00 86.38 82 GLN A O 1
ATOM 639 N N . GLY A 1 83 ? 1.363 4.325 11.910 1.00 81.94 83 GLY A N 1
ATOM 640 C CA . GLY A 1 83 ? 1.639 3.831 10.576 1.00 81.94 83 GLY A CA 1
ATOM 641 C C . GLY A 1 83 ? 2.867 2.920 10.543 1.00 81.94 83 GLY A C 1
ATOM 642 O O . GLY A 1 83 ? 3.683 2.905 11.470 1.00 81.94 83 GLY A O 1
ATOM 643 N N . PRO A 1 84 ? 3.004 2.115 9.484 1.00 85.31 84 PRO A N 1
ATOM 644 C CA . PRO A 1 84 ? 4.176 1.276 9.324 1.00 85.31 84 PRO A CA 1
ATOM 645 C C . PRO A 1 84 ? 5.426 2.118 9.030 1.00 85.31 84 PRO A C 1
ATOM 647 O O . PRO A 1 84 ? 5.343 3.270 8.598 1.00 85.31 84 PRO A O 1
ATOM 650 N N . SER A 1 85 ? 6.604 1.537 9.263 1.00 86.81 85 SER A N 1
ATOM 651 C CA . SER A 1 85 ? 7.870 2.215 8.984 1.00 86.81 85 SER A CA 1
ATOM 652 C C . SER A 1 85 ? 8.038 2.513 7.486 1.00 86.81 85 SER A C 1
ATOM 654 O O . SER A 1 85 ? 7.568 1.735 6.653 1.00 86.81 85 SER A O 1
ATOM 656 N N . PRO A 1 86 ? 8.731 3.609 7.122 1.00 87.25 86 PRO A N 1
ATOM 657 C CA . PRO A 1 86 ? 9.027 3.912 5.727 1.00 87.25 86 PRO A CA 1
ATOM 658 C C . PRO A 1 86 ? 9.826 2.794 5.051 1.00 87.25 86 PRO A C 1
ATOM 660 O O . PRO A 1 86 ? 10.685 2.169 5.675 1.00 87.25 86 PRO A O 1
ATOM 663 N N . ILE A 1 87 ? 9.587 2.590 3.754 1.00 91.69 87 ILE A N 1
ATOM 664 C CA . ILE A 1 87 ? 10.383 1.669 2.937 1.00 91.69 87 ILE A CA 1
ATOM 665 C C . ILE A 1 87 ? 11.800 2.257 2.792 1.00 91.69 87 ILE A C 1
ATOM 667 O O . ILE A 1 87 ? 11.923 3.407 2.364 1.00 91.69 87 ILE A O 1
ATOM 671 N N . PRO A 1 88 ? 12.864 1.509 3.145 1.00 89.62 88 PRO A N 1
ATOM 672 C CA . PRO A 1 88 ? 14.223 2.050 3.221 1.00 89.62 88 PRO A CA 1
ATOM 673 C C . PRO A 1 88 ? 14.848 2.327 1.850 1.00 89.62 88 PRO A C 1
ATOM 675 O O . PRO A 1 88 ? 15.684 3.219 1.725 1.00 89.62 88 PRO A O 1
ATOM 678 N N . GLU A 1 89 ? 14.450 1.573 0.825 1.00 93.19 89 GLU A N 1
ATOM 679 C CA . GLU A 1 89 ? 15.003 1.668 -0.521 1.00 93.19 89 GLU A CA 1
ATOM 680 C C . GLU A 1 89 ? 13.924 1.504 -1.592 1.00 93.19 89 GLU A C 1
ATOM 682 O O . GLU A 1 89 ? 12.906 0.843 -1.401 1.00 93.19 89 GLU A O 1
ATOM 687 N N . GLY A 1 90 ? 14.146 2.127 -2.744 1.00 90.88 90 GLY A N 1
ATOM 688 C CA . GLY A 1 90 ? 13.230 2.048 -3.870 1.00 90.88 90 GLY A CA 1
ATOM 689 C C . GLY A 1 90 ? 13.736 2.848 -5.058 1.00 90.88 90 GLY A C 1
ATOM 690 O O . GLY A 1 90 ? 14.583 3.733 -4.930 1.00 90.88 90 GLY A O 1
ATOM 691 N N . THR A 1 91 ? 13.209 2.540 -6.238 1.00 91.31 91 THR A N 1
ATOM 692 C CA . THR A 1 91 ? 13.493 3.302 -7.457 1.00 91.31 91 THR A CA 1
ATOM 693 C C . THR A 1 91 ? 12.368 4.290 -7.725 1.00 91.31 91 THR A C 1
ATOM 695 O O . THR A 1 91 ? 11.206 4.011 -7.435 1.00 91.31 91 THR A O 1
ATOM 698 N N . TYR A 1 92 ? 12.679 5.430 -8.348 1.00 89.12 92 TYR A N 1
ATOM 699 C CA . TYR A 1 92 ? 11.661 6.417 -8.731 1.00 89.12 92 TYR A CA 1
ATOM 700 C C . TYR A 1 92 ? 10.520 5.784 -9.546 1.00 89.12 92 TYR A C 1
ATOM 702 O O . TYR A 1 92 ? 9.340 5.998 -9.263 1.00 89.12 92 TYR A O 1
ATOM 710 N N . ARG A 1 93 ? 10.874 4.954 -10.537 1.00 88.19 93 ARG A N 1
ATOM 711 C CA . ARG A 1 93 ? 9.912 4.238 -11.383 1.00 88.19 93 ARG A CA 1
ATOM 712 C C . ARG A 1 93 ? 9.075 3.248 -10.571 1.00 88.19 93 ARG A C 1
ATOM 714 O O . ARG A 1 93 ? 7.857 3.234 -10.730 1.00 88.19 93 ARG A O 1
ATOM 721 N N . GLY A 1 94 ? 9.708 2.456 -9.703 1.00 90.69 94 GLY A N 1
ATOM 722 C CA . GLY A 1 94 ? 9.026 1.491 -8.839 1.00 90.69 94 GLY A CA 1
ATOM 723 C C . GLY A 1 94 ? 8.020 2.166 -7.913 1.00 90.69 94 GLY A C 1
ATOM 724 O O . GLY A 1 94 ? 6.859 1.770 -7.887 1.00 90.69 94 GLY A O 1
ATOM 725 N N . THR A 1 95 ? 8.422 3.252 -7.248 1.00 92.88 95 THR A N 1
ATOM 726 C CA . THR A 1 95 ? 7.541 4.037 -6.372 1.00 92.88 95 THR A CA 1
ATOM 727 C C . THR A 1 95 ? 6.370 4.637 -7.141 1.00 92.88 95 THR A C 1
ATOM 729 O O . THR A 1 95 ? 5.232 4.541 -6.689 1.00 92.88 95 THR A O 1
ATOM 732 N N . LYS A 1 96 ? 6.612 5.212 -8.327 1.00 92.25 96 LYS A N 1
ATOM 733 C CA . LYS A 1 96 ? 5.538 5.759 -9.168 1.00 92.25 96 LYS A CA 1
ATOM 734 C C . LYS A 1 96 ? 4.503 4.686 -9.516 1.00 92.25 96 LYS A C 1
ATOM 736 O O . LYS A 1 96 ? 3.313 4.921 -9.345 1.00 92.25 96 LYS A O 1
ATOM 741 N N . LEU A 1 97 ? 4.954 3.512 -9.962 1.00 92.88 97 LEU A N 1
ATOM 742 C CA . LEU A 1 97 ? 4.065 2.401 -10.305 1.00 92.88 97 LEU A CA 1
ATOM 743 C C . LEU A 1 97 ? 3.326 1.848 -9.078 1.00 92.88 97 LEU A C 1
ATOM 745 O O . LEU A 1 97 ? 2.136 1.563 -9.174 1.00 92.88 97 LEU A O 1
ATOM 749 N N . ALA A 1 98 ? 4.002 1.728 -7.933 1.00 93.62 98 ALA A N 1
ATOM 750 C CA . ALA A 1 98 ? 3.406 1.270 -6.679 1.00 93.62 98 ALA A CA 1
ATOM 751 C C . ALA A 1 98 ? 2.306 2.219 -6.186 1.00 93.62 98 ALA A C 1
ATOM 753 O O . ALA A 1 98 ? 1.230 1.763 -5.807 1.00 93.62 98 ALA A O 1
ATOM 754 N N . LEU A 1 99 ? 2.545 3.534 -6.240 1.00 94.25 99 LEU A N 1
ATOM 755 C CA . LEU A 1 99 ? 1.545 4.538 -5.878 1.00 94.25 99 LEU A CA 1
ATOM 756 C C . LEU A 1 99 ? 0.346 4.490 -6.826 1.00 94.25 99 LEU A C 1
ATOM 758 O O . LEU A 1 99 ? -0.778 4.395 -6.347 1.00 94.25 99 LEU A O 1
ATOM 762 N N . THR A 1 100 ? 0.566 4.480 -8.146 1.00 93.31 100 THR A N 1
ATOM 763 C CA . THR A 1 100 ? -0.529 4.334 -9.121 1.00 93.31 100 THR A CA 1
ATOM 764 C C . THR A 1 100 ? -1.346 3.075 -8.841 1.00 93.31 100 THR A C 1
ATOM 766 O O . THR A 1 100 ? -2.564 3.149 -8.721 1.00 93.31 100 THR A O 1
ATOM 769 N N . 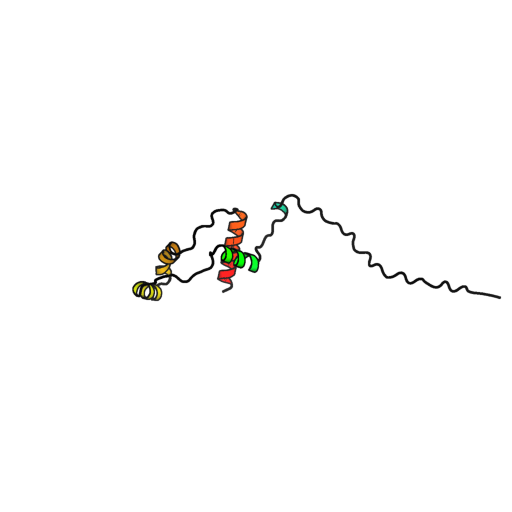LYS A 1 101 ? -0.678 1.936 -8.624 1.00 94.12 101 LYS A N 1
ATOM 770 C CA . LYS A 1 101 ? -1.347 0.670 -8.323 1.00 94.12 101 LYS A CA 1
ATOM 771 C C . LYS A 1 101 ? -2.170 0.725 -7.036 1.00 94.12 101 LYS A C 1
ATOM 773 O O . LYS A 1 101 ? -3.268 0.179 -6.997 1.00 94.12 101 LYS A O 1
ATOM 778 N N . ALA A 1 102 ? -1.641 1.347 -5.984 1.00 93.62 102 ALA A N 1
ATOM 779 C CA . ALA A 1 102 ? -2.350 1.502 -4.720 1.00 93.62 102 ALA A CA 1
ATOM 780 C C . ALA A 1 102 ? -3.609 2.365 -4.882 1.00 93.62 102 ALA A C 1
ATOM 782 O O . ALA A 1 102 ? -4.664 1.972 -4.394 1.00 93.62 102 ALA A O 1
ATOM 783 N N . TYR A 1 103 ? -3.512 3.487 -5.603 1.00 93.56 103 TYR A N 1
ATOM 784 C CA . TYR A 1 103 ? -4.666 4.336 -5.913 1.00 93.56 103 TYR A CA 1
ATOM 785 C C . TYR A 1 103 ? -5.731 3.573 -6.706 1.00 93.56 103 TYR A C 1
ATOM 787 O O . TYR A 1 103 ? -6.880 3.537 -6.271 1.00 93.56 103 TYR A O 1
ATOM 795 N N . ASP A 1 104 ? -5.346 2.872 -7.777 1.00 92.88 1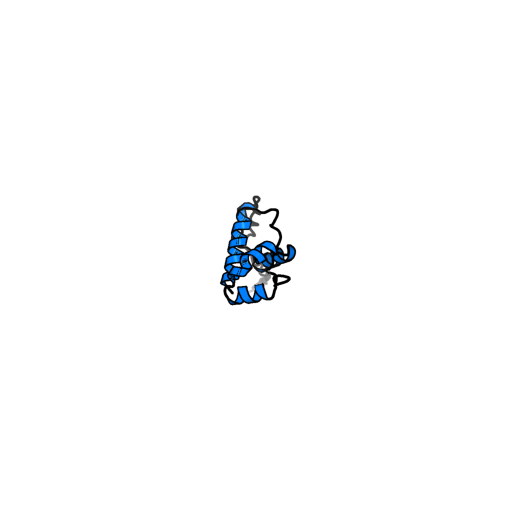04 ASP A N 1
ATOM 796 C CA . ASP A 1 104 ? -6.278 2.068 -8.579 1.00 92.88 104 ASP A CA 1
ATOM 797 C C . ASP A 1 104 ? -7.031 1.031 -7.720 1.00 92.88 104 ASP A C 1
ATOM 799 O O . ASP A 1 104 ? -8.230 0.820 -7.890 1.00 92.88 104 ASP A O 1
ATOM 803 N N . LEU A 1 105 ? -6.339 0.375 -6.778 1.00 91.56 105 LEU A N 1
ATOM 804 C CA . LEU A 1 105 ? -6.942 -0.614 -5.874 1.00 91.56 105 LEU A CA 1
ATOM 805 C C . LEU A 1 105 ? -7.882 0.012 -4.833 1.00 91.56 105 LEU A C 1
ATOM 807 O O . LEU A 1 105 ? -8.826 -0.648 -4.399 1.00 91.56 105 LEU A O 1
ATOM 811 N N . ILE A 1 106 ? -7.618 1.249 -4.411 1.00 90.50 106 ILE A N 1
ATOM 812 C CA . ILE A 1 106 ? -8.487 1.991 -3.490 1.00 90.50 106 ILE A CA 1
ATOM 813 C C . ILE A 1 106 ? -9.753 2.455 -4.219 1.00 90.50 106 ILE A C 1
ATOM 815 O O . ILE A 1 106 ? -10.837 2.335 -3.659 1.00 90.50 106 ILE A O 1
ATOM 819 N N . GLU A 1 107 ? -9.630 2.940 -5.457 1.00 92.12 107 GLU A N 1
ATOM 820 C CA . GLU A 1 107 ? -10.758 3.440 -6.260 1.00 92.12 107 GLU A CA 1
ATOM 821 C C . GLU A 1 107 ? -11.687 2.334 -6.777 1.00 92.12 107 GLU A C 1
ATOM 823 O O . GLU A 1 107 ? -12.871 2.574 -6.995 1.00 92.12 107 GLU A O 1
ATOM 828 N N . GLN A 1 108 ? -11.181 1.113 -6.966 1.00 87.12 108 GLN A N 1
ATOM 829 C CA . GLN A 1 108 ? -12.001 -0.048 -7.344 1.00 87.12 108 GLN A CA 1
ATOM 830 C C . GLN A 1 108 ? -12.910 -0.562 -6.214 1.00 87.12 108 GLN A C 1
ATOM 832 O O . GLN A 1 108 ? -13.673 -1.508 -6.433 1.00 87.12 108 GLN A O 1
ATOM 837 N N . ARG A 1 109 ? -12.792 0.000 -5.009 1.00 57.12 109 ARG A N 1
ATOM 838 C CA . ARG A 1 109 ? -13.482 -0.440 -3.797 1.00 57.12 109 ARG A CA 1
ATOM 839 C C . ARG A 1 109 ? -14.798 0.297 -3.581 1.00 57.12 109 ARG A C 1
ATOM 841 O O . ARG A 1 109 ? -15.733 -0.377 -3.094 1.00 57.12 109 ARG A O 1
#

Secondary structure (DSSP, 8-state):
-----------------------PPPPSSGGGG--SS--HHHHHHHHHHTT-S--PPSS--HHHHHHHHH-GGGGHHHHHHTSPPPPS---HHHHHHHHHHHHHHHHT-

Organism: Penicillium brevicompactum (NCBI:txid5074)

pLDDT: mean 77.52, std 18.28, range [36.38, 96.62]